Protein AF-A0A7J6NU63-F1 (afdb_monomer_lite)

InterPro domains:
  IPR036396 Cytochrome P450 superfamily [G3DSA:1.10.630.10] (4-158)
  IPR036396 Cytochrome P450 superfamily [SSF48264] (18-151)

Secondary structure (DSSP, 8-state):
--HHHHHHHHHHHHHHHHHB-TTS-BSS-HHHHHHHHHHHHHHHHHH-----SB-TTSPBP-HHHHHHHHHHHHHHHHHHHHHHHHHS-TTTS--S-GGG-HHHHHHHHHHHHHHHHHHHHHHHHHHHHHHPPTTPPP-HHHHHTTS-HHHHHHHHH-

Foldseek 3Di:
DDPVVVVVVVVVVQVQQLQQDPVRHGPDDCVGVVVQVVVQCCCCQALVDGQCCQPSRRDGGDDPSNVLVVLLVLLVQLVVVVVVQVPDDPVPRDPPDCVVDVSPVSNVVSLVVLLVVQLVSLVVVVVCVVVDDPPDDDGNLNVCNVDDSVVSSVVSSD

Organism: Perkinsus olseni (NCBI:txid32597)

Sequence (158 aa):
MNEDEAEVKGMAKEIKALSRDREGRILCKPEEWIPRCSLDILCVTTFGIDLNFLGGDGEAANGKSQDVQNTINGYLEGVSLGLERAAFPLSTRNIFPFNLDPAVKNYHKYAKLLHEHCGDIIRARKEDRKLAKSGEKPDLLDKMLALPENDLIGNLST

pLDDT: mean 77.09, std 11.2, range [53.78, 94.0]

Structure (mmCIF, N/CA/C/O backbone):
data_AF-A0A7J6NU63-F1
#
_entry.id   AF-A0A7J6NU63-F1
#
loop_
_atom_site.group_PDB
_atom_site.id
_atom_site.type_symbol
_atom_site.label_atom_id
_atom_site.label_alt_id
_atom_site.label_comp_id
_atom_site.label_asym_id
_atom_site.label_entity_id
_atom_site.label_seq_id
_atom_site.pdbx_PDB_ins_code
_atom_site.Cartn_x
_atom_site.Cartn_y
_atom_site.Cartn_z
_atom_site.occupancy
_atom_site.B_iso_or_equiv
_atom_site.auth_seq_id
_atom_site.auth_comp_id
_atom_site.auth_asym_id
_atom_site.auth_atom_id
_atom_site.pdbx_PDB_model_num
ATOM 1 N N . MET A 1 1 ? -17.944 35.596 5.760 1.00 54.09 1 MET A N 1
ATOM 2 C CA . MET A 1 1 ? -16.821 34.733 5.351 1.00 54.09 1 MET A CA 1
ATOM 3 C C . MET A 1 1 ? -17.291 33.322 5.628 1.00 54.09 1 MET A C 1
ATOM 5 O O . MET A 1 1 ? -17.593 33.047 6.783 1.00 54.09 1 MET A O 1
ATOM 9 N N . ASN A 1 2 ? -17.531 32.533 4.582 1.00 66.00 2 ASN A N 1
ATOM 10 C CA . ASN A 1 2 ? -18.079 31.181 4.730 1.00 66.00 2 ASN A CA 1
ATOM 11 C C . ASN A 1 2 ? -17.024 30.256 5.346 1.00 66.00 2 ASN A C 1
ATOM 13 O O . ASN A 1 2 ? -15.833 30.446 5.105 1.00 66.00 2 ASN A O 1
ATOM 17 N N . GLU A 1 3 ? -17.470 29.275 6.126 1.00 58.41 3 GLU A N 1
ATOM 18 C CA . GLU A 1 3 ? -16.623 28.249 6.754 1.00 58.41 3 GLU A CA 1
ATOM 19 C C . GLU A 1 3 ? -15.753 27.536 5.703 1.00 58.41 3 GLU A C 1
ATOM 21 O O . GLU A 1 3 ? -14.532 27.493 5.846 1.00 58.41 3 GLU A O 1
ATOM 26 N N . ASP A 1 4 ? -16.351 27.182 4.562 1.00 55.22 4 ASP A N 1
ATOM 27 C CA . ASP A 1 4 ? -15.665 26.604 3.397 1.00 55.22 4 ASP A CA 1
ATOM 28 C C . ASP A 1 4 ? -14.527 27.495 2.860 1.00 55.22 4 ASP A C 1
ATOM 30 O O . ASP A 1 4 ? -13.487 27.024 2.403 1.00 55.22 4 ASP A O 1
ATOM 34 N N . GLU A 1 5 ? -14.691 28.820 2.919 1.00 55.66 5 GLU A N 1
ATOM 35 C CA . GLU A 1 5 ? -13.695 29.774 2.421 1.00 55.66 5 GLU A CA 1
ATOM 36 C C . GLU A 1 5 ? -12.494 29.893 3.374 1.00 55.66 5 GLU A C 1
ATOM 38 O O . GLU A 1 5 ? -11.368 30.161 2.942 1.00 55.66 5 GLU A O 1
ATOM 43 N N . ALA A 1 6 ? -12.726 29.698 4.675 1.00 60.84 6 ALA A N 1
ATOM 44 C CA . ALA A 1 6 ? -11.681 29.664 5.689 1.00 60.84 6 ALA A CA 1
ATOM 45 C C . ALA A 1 6 ? -10.885 28.352 5.623 1.00 60.84 6 ALA A C 1
ATOM 47 O O . ALA A 1 6 ? -9.657 28.384 5.720 1.00 60.84 6 ALA A O 1
ATOM 48 N N . GLU A 1 7 ? -11.564 27.232 5.377 1.00 54.34 7 GLU A N 1
ATOM 49 C CA . GLU A 1 7 ? -10.960 25.903 5.252 1.00 54.34 7 GLU A CA 1
ATOM 50 C C . GLU A 1 7 ? -10.063 25.807 4.005 1.00 54.34 7 GLU A C 1
ATOM 52 O O . GLU A 1 7 ? -8.889 25.440 4.096 1.00 54.34 7 GLU A O 1
ATOM 57 N N . VAL A 1 8 ? -10.542 26.298 2.853 1.00 56.81 8 VAL A N 1
ATOM 58 C CA . VAL A 1 8 ? -9.749 26.371 1.609 1.00 56.81 8 VAL A CA 1
ATOM 59 C C . VAL A 1 8 ? -8.532 27.292 1.759 1.00 56.81 8 VAL A C 1
ATOM 61 O O . VAL A 1 8 ? -7.449 26.985 1.254 1.00 56.81 8 VAL A O 1
ATOM 64 N N . LYS A 1 9 ? -8.664 28.416 2.477 1.00 64.62 9 LYS A N 1
ATOM 65 C CA . LYS A 1 9 ? -7.530 29.312 2.776 1.00 64.62 9 LYS A CA 1
ATOM 66 C C . LYS A 1 9 ? -6.521 28.673 3.733 1.00 64.62 9 LYS A C 1
ATOM 68 O O . LYS A 1 9 ? -5.326 28.929 3.577 1.00 64.62 9 LYS A O 1
ATOM 73 N N . GLY A 1 10 ? -6.979 27.862 4.687 1.00 62.44 10 GLY A N 1
ATOM 74 C CA . GLY A 1 10 ? -6.129 27.074 5.583 1.00 62.44 10 GLY A CA 1
ATOM 75 C C . GLY A 1 10 ? -5.286 26.070 4.803 1.00 62.44 10 GLY A C 1
ATOM 76 O O . GLY A 1 10 ? -4.057 26.140 4.837 1.00 62.44 10 GLY A O 1
ATOM 77 N N . MET A 1 11 ? -5.943 25.259 3.974 1.00 55.75 11 MET A N 1
ATOM 78 C CA . MET A 1 11 ? -5.286 24.269 3.119 1.00 55.75 11 MET A CA 1
ATOM 79 C C . MET A 1 11 ? -4.305 24.919 2.129 1.00 55.75 11 MET A C 1
ATOM 81 O O . MET A 1 11 ? -3.178 24.463 1.958 1.00 55.75 11 MET A O 1
ATOM 85 N N . ALA A 1 12 ? -4.670 26.052 1.518 1.00 63.38 12 ALA A N 1
ATOM 86 C CA . ALA A 1 12 ? -3.771 26.793 0.629 1.00 63.38 12 ALA A CA 1
ATOM 87 C C . ALA A 1 12 ? -2.530 27.352 1.350 1.00 63.38 12 ALA A C 1
ATOM 89 O O . ALA A 1 12 ? -1.474 27.521 0.733 1.00 63.38 12 ALA A O 1
ATOM 90 N N . LYS A 1 13 ? -2.646 27.667 2.645 1.00 66.44 13 LYS A N 1
ATOM 91 C CA . LYS A 1 13 ? -1.540 28.159 3.472 1.00 66.44 13 LYS A CA 1
ATOM 92 C C . LYS A 1 13 ? -0.593 27.025 3.864 1.00 66.44 13 LYS A C 1
ATOM 94 O O . LYS A 1 13 ? 0.616 27.225 3.787 1.00 66.44 13 LYS A O 1
ATOM 99 N N . GLU A 1 14 ? -1.129 25.854 4.196 1.00 64.69 14 GLU A N 1
ATOM 100 C CA . GLU A 1 14 ? -0.350 24.633 4.439 1.00 64.69 14 GLU A CA 1
ATOM 101 C C . GLU A 1 14 ? 0.378 24.184 3.171 1.00 64.69 14 GLU A C 1
ATOM 103 O O . GLU A 1 14 ? 1.596 24.047 3.189 1.00 64.69 14 GLU A O 1
ATOM 108 N N . ILE A 1 15 ? -0.305 24.119 2.022 1.00 65.88 15 ILE A N 1
ATOM 109 C CA . ILE A 1 15 ? 0.331 23.820 0.726 1.00 65.88 15 ILE A CA 1
ATOM 110 C C . ILE A 1 15 ? 1.432 24.840 0.400 1.00 65.88 15 ILE A C 1
ATOM 112 O O . ILE A 1 15 ? 2.478 24.481 -0.141 1.00 65.88 15 ILE A O 1
ATOM 116 N N . LYS A 1 16 ? 1.248 26.124 0.735 1.00 65.25 16 LYS A N 1
ATOM 117 C CA . LYS A 1 16 ? 2.302 27.140 0.571 1.00 65.25 16 LYS A CA 1
ATOM 118 C C . LYS A 1 16 ? 3.510 26.896 1.470 1.00 65.25 16 LYS A C 1
ATOM 120 O O . LYS A 1 16 ? 4.622 27.115 1.003 1.00 65.25 16 LYS A O 1
ATOM 125 N N . ALA A 1 17 ? 3.297 26.466 2.710 1.00 64.19 17 ALA A N 1
ATOM 126 C CA . ALA A 1 17 ? 4.372 26.123 3.638 1.00 64.19 17 ALA A CA 1
ATOM 127 C C . ALA A 1 17 ? 5.124 24.855 3.198 1.00 64.19 17 ALA A C 1
ATOM 129 O O . ALA A 1 17 ? 6.343 24.814 3.276 1.00 64.19 17 ALA A O 1
ATOM 130 N N . LEU A 1 18 ? 4.409 23.870 2.646 1.00 61.03 18 LEU A N 1
ATOM 131 C CA . LEU A 1 18 ? 4.974 22.626 2.111 1.00 61.03 18 LEU A CA 1
ATOM 132 C C . LEU A 1 18 ? 5.729 22.836 0.792 1.00 61.03 18 LEU A C 1
ATOM 134 O O . LEU A 1 18 ? 6.702 22.149 0.490 1.00 61.03 18 LEU A O 1
ATOM 138 N N . SER A 1 19 ? 5.265 23.783 -0.024 1.00 62.94 19 SER A N 1
ATOM 139 C CA . SER A 1 19 ? 5.840 24.040 -1.342 1.00 62.94 19 SER A CA 1
ATOM 140 C C . SER A 1 19 ? 6.945 25.080 -1.329 1.00 62.94 19 SER A C 1
ATOM 142 O O . SER A 1 19 ? 7.679 25.116 -2.311 1.00 62.94 19 SER A O 1
ATOM 144 N N . ARG A 1 20 ? 7.087 25.932 -0.299 1.00 66.81 20 ARG A N 1
ATOM 145 C CA . ARG A 1 20 ? 8.090 27.009 -0.286 1.00 66.81 20 ARG A CA 1
ATOM 146 C C . ARG A 1 20 ? 8.736 27.269 1.073 1.00 66.81 20 ARG A C 1
ATOM 148 O O . ARG A 1 20 ? 8.045 27.334 2.082 1.00 66.81 20 ARG A O 1
ATOM 155 N N . ASP A 1 21 ? 10.047 27.514 1.074 1.00 64.69 21 ASP A N 1
ATOM 156 C CA . ASP A 1 21 ? 10.781 27.931 2.273 1.00 64.69 21 ASP A CA 1
ATOM 157 C C . ASP A 1 21 ? 10.477 29.391 2.645 1.00 64.69 21 ASP A C 1
ATOM 159 O O . ASP A 1 21 ? 9.762 30.112 1.938 1.00 64.69 21 ASP A O 1
ATOM 163 N N . ARG A 1 22 ? 11.030 29.855 3.773 1.00 63.28 22 ARG A N 1
ATOM 164 C CA . ARG A 1 22 ? 10.860 31.243 4.240 1.00 63.28 22 ARG A CA 1
ATOM 165 C C . ARG A 1 22 ? 11.415 32.280 3.255 1.00 63.28 22 ARG A C 1
ATOM 167 O O . ARG A 1 22 ? 10.993 33.433 3.311 1.00 63.28 22 ARG A O 1
ATOM 174 N N . GLU A 1 23 ? 12.307 31.882 2.347 1.00 67.44 23 GLU A N 1
ATOM 175 C CA . GLU A 1 23 ? 12.838 32.716 1.265 1.00 67.44 23 GLU A CA 1
ATOM 176 C C . GLU A 1 23 ? 12.042 32.587 -0.053 1.00 67.44 23 GLU A C 1
ATOM 178 O O . GLU A 1 23 ? 12.371 33.233 -1.050 1.00 67.44 23 GLU A O 1
ATOM 183 N N . GLY A 1 24 ? 10.965 31.796 -0.074 1.00 64.00 24 GLY A N 1
ATOM 184 C CA . GLY A 1 24 ? 10.083 31.611 -1.225 1.00 64.00 24 GLY A CA 1
ATOM 185 C C . GLY A 1 24 ? 10.580 30.607 -2.272 1.00 64.00 24 GLY A C 1
ATOM 186 O O . GLY A 1 24 ? 9.966 30.527 -3.347 1.00 64.00 24 GLY A O 1
ATOM 187 N N . ARG A 1 25 ? 11.651 29.850 -1.991 1.00 64.56 25 ARG A N 1
ATOM 188 C CA . ARG A 1 25 ? 12.190 28.793 -2.865 1.00 64.56 25 ARG A CA 1
ATOM 189 C C . ARG A 1 25 ? 11.328 27.550 -2.776 1.00 64.56 25 ARG A C 1
ATOM 191 O O . ARG A 1 25 ? 10.859 27.223 -1.697 1.00 64.56 25 ARG A O 1
ATOM 198 N N . ILE A 1 26 ? 11.133 26.857 -3.898 1.00 66.00 26 ILE A N 1
ATOM 199 C CA . ILE A 1 26 ? 10.312 25.645 -3.919 1.00 66.00 26 ILE A CA 1
ATOM 200 C C . ILE A 1 26 ? 11.009 24.547 -3.102 1.00 66.00 26 ILE A C 1
ATOM 202 O O . ILE A 1 26 ? 12.090 24.115 -3.493 1.00 66.00 26 ILE A O 1
ATOM 206 N N . LEU A 1 27 ? 10.405 24.122 -1.987 1.00 62.28 27 LEU A N 1
ATOM 207 C CA . LEU A 1 27 ? 10.938 23.077 -1.097 1.00 62.28 27 LEU A CA 1
ATOM 208 C C . LEU A 1 27 ? 10.786 21.678 -1.698 1.00 62.28 27 LEU A C 1
ATOM 210 O O . LEU A 1 27 ? 11.660 20.833 -1.542 1.00 62.28 27 LEU A O 1
ATOM 214 N N . CYS A 1 28 ? 9.675 21.449 -2.397 1.00 64.06 28 CYS A N 1
ATOM 215 C CA . CYS A 1 28 ? 9.285 20.156 -2.941 1.00 64.06 28 CYS A CA 1
ATOM 216 C C . CYS A 1 28 ? 8.394 20.380 -4.172 1.00 64.06 28 CYS A C 1
ATOM 218 O O . CYS A 1 28 ? 7.504 21.241 -4.155 1.00 64.06 28 CYS A O 1
ATOM 220 N N . LYS A 1 29 ? 8.637 19.651 -5.267 1.00 71.81 29 LYS A N 1
ATOM 221 C CA . LYS A 1 29 ? 7.835 19.805 -6.490 1.00 71.81 29 LYS A CA 1
ATOM 222 C C . LYS A 1 29 ? 6.453 19.152 -6.324 1.00 71.81 29 LYS A C 1
ATOM 224 O O . LYS A 1 29 ? 6.351 18.164 -5.599 1.00 71.81 29 LYS A O 1
ATOM 229 N N . PRO A 1 30 ? 5.390 19.648 -6.990 1.00 73.75 30 PRO A N 1
ATOM 230 C CA . PRO A 1 30 ? 4.059 19.029 -6.953 1.00 73.75 30 PRO A CA 1
ATOM 231 C C . PRO A 1 30 ? 4.057 17.517 -7.181 1.00 73.75 30 PRO A C 1
ATOM 233 O O . PRO A 1 30 ? 3.3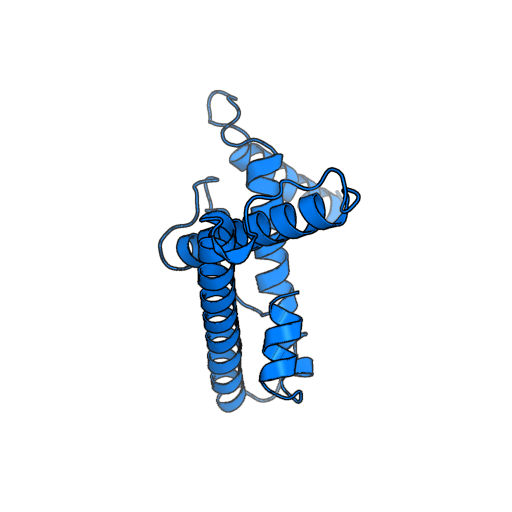47 16.796 -6.486 1.00 73.75 30 PRO A O 1
ATOM 236 N N . GLU A 1 31 ? 4.901 17.027 -8.085 1.00 76.25 31 GLU A N 1
ATOM 237 C CA . GLU A 1 31 ? 5.023 15.604 -8.402 1.00 76.25 31 GLU A CA 1
ATOM 238 C C . GLU A 1 31 ? 5.552 14.763 -7.224 1.00 76.25 31 GLU A C 1
ATOM 240 O O . GLU A 1 31 ? 5.357 13.552 -7.196 1.00 76.25 31 GLU A O 1
ATOM 245 N N . GLU A 1 32 ? 6.198 15.391 -6.240 1.00 72.75 32 GLU A N 1
ATOM 246 C CA . GLU A 1 32 ? 6.814 14.727 -5.091 1.00 72.75 32 GLU A CA 1
ATOM 247 C C . GLU A 1 32 ? 5.921 14.747 -3.838 1.00 72.75 32 GLU A C 1
ATOM 249 O O . GLU A 1 32 ? 5.935 13.771 -3.080 1.00 72.75 32 GLU A O 1
ATOM 254 N N . TRP A 1 33 ? 5.126 15.806 -3.614 1.00 74.94 33 TRP A N 1
ATOM 255 C CA . TRP A 1 33 ? 4.246 15.914 -2.437 1.00 74.94 33 TRP A CA 1
ATOM 256 C C . TRP A 1 33 ? 2.790 15.506 -2.695 1.00 74.94 33 TRP A C 1
ATOM 258 O O . TRP A 1 33 ? 2.171 14.951 -1.789 1.00 74.94 33 TRP A O 1
ATOM 268 N N . ILE A 1 34 ? 2.239 15.687 -3.906 1.00 79.81 34 ILE A N 1
ATOM 269 C CA . ILE A 1 34 ? 0.846 15.290 -4.211 1.00 79.81 34 ILE A CA 1
ATOM 270 C C . ILE A 1 34 ? 0.605 13.792 -3.956 1.00 79.81 34 ILE A C 1
ATOM 272 O O . ILE A 1 34 ? -0.400 13.463 -3.315 1.00 79.81 34 ILE A O 1
ATOM 276 N N . PRO A 1 35 ? 1.490 12.865 -4.384 1.00 80.00 35 PRO A N 1
ATOM 277 C CA . PRO A 1 35 ? 1.301 11.445 -4.095 1.00 80.00 35 PRO A CA 1
ATOM 278 C C . PRO A 1 35 ? 1.319 11.142 -2.593 1.00 80.00 35 PRO A C 1
ATOM 280 O O . PRO A 1 35 ? 0.537 10.317 -2.132 1.00 80.00 35 PRO A O 1
ATOM 283 N N . ARG A 1 36 ? 2.157 11.842 -1.817 1.00 80.06 36 ARG A N 1
ATOM 284 C CA . ARG A 1 36 ? 2.256 11.665 -0.357 1.00 80.06 36 ARG A CA 1
ATOM 285 C C . ARG A 1 36 ? 0.986 12.13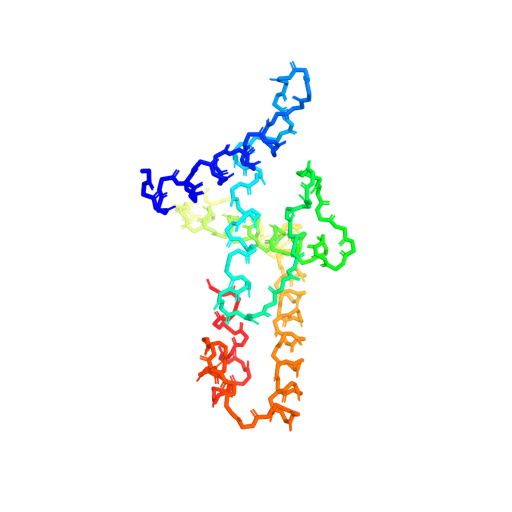5 0.343 1.00 80.06 36 ARG A C 1
ATOM 287 O O . ARG A 1 36 ? 0.403 11.360 1.089 1.00 80.06 36 ARG A O 1
ATOM 294 N N . CYS A 1 37 ? 0.487 13.326 0.000 1.00 77.88 37 CYS A N 1
ATOM 295 C CA . CYS A 1 37 ? -0.811 13.808 0.483 1.00 77.88 37 CYS A CA 1
ATOM 296 C C . CYS A 1 37 ? -1.947 12.843 0.134 1.00 77.88 37 CYS A C 1
ATOM 298 O O . CYS A 1 37 ? -2.823 12.586 0.953 1.00 77.88 37 CYS A O 1
ATOM 300 N N . SER A 1 38 ? -1.940 12.305 -1.088 1.00 82.62 38 SER A N 1
ATOM 301 C CA . SER A 1 38 ? -2.967 11.362 -1.539 1.00 82.62 38 SER A CA 1
ATOM 302 C C . SER A 1 38 ? -2.927 10.064 -0.729 1.00 82.62 38 SER A C 1
ATOM 304 O O . SER A 1 38 ? -3.977 9.544 -0.360 1.00 82.62 38 SER A O 1
ATOM 306 N N . LEU A 1 39 ? -1.726 9.569 -0.411 1.00 83.06 39 LEU A N 1
ATOM 307 C CA . LEU A 1 39 ? -1.534 8.399 0.445 1.00 83.06 39 LEU A CA 1
ATOM 308 C C . LEU A 1 39 ? -1.960 8.664 1.892 1.00 83.06 39 LEU A C 1
ATOM 310 O O . LEU A 1 39 ? -2.615 7.803 2.471 1.00 83.06 39 LEU A O 1
ATOM 314 N N . ASP A 1 40 ? -1.654 9.835 2.456 1.00 81.62 40 ASP A N 1
ATOM 315 C CA . ASP A 1 40 ? -2.103 10.214 3.803 1.00 81.62 40 ASP A CA 1
ATOM 316 C C . ASP A 1 40 ? -3.633 10.280 3.879 1.00 81.62 40 ASP A C 1
ATOM 318 O O . ASP A 1 40 ? -4.243 9.657 4.748 1.00 81.62 40 ASP A O 1
ATOM 322 N N . ILE A 1 41 ? -4.276 10.941 2.909 1.00 82.69 41 ILE A N 1
ATOM 323 C CA . ILE A 1 41 ? -5.741 10.997 2.816 1.00 82.69 41 ILE A CA 1
ATOM 324 C C . ILE A 1 41 ? -6.319 9.587 2.696 1.00 82.69 41 ILE A C 1
ATOM 326 O O . ILE A 1 41 ? -7.264 9.253 3.412 1.00 82.69 41 ILE A O 1
ATOM 330 N N . LEU A 1 42 ? -5.766 8.745 1.818 1.00 84.12 42 LEU A N 1
ATOM 331 C CA . LEU A 1 42 ? -6.217 7.364 1.651 1.00 84.12 42 LEU A CA 1
ATOM 332 C C . LEU A 1 42 ? -6.105 6.593 2.970 1.00 84.12 42 LEU A C 1
ATOM 334 O O . LEU A 1 42 ? -7.077 5.969 3.392 1.00 84.12 42 LEU A O 1
ATOM 338 N N . CYS A 1 43 ? -4.953 6.662 3.636 1.00 83.44 43 CYS A N 1
ATOM 339 C CA . CYS A 1 43 ? -4.684 5.909 4.856 1.00 83.44 43 CYS A CA 1
ATOM 340 C C . CYS A 1 43 ? -5.601 6.337 6.007 1.00 83.44 43 CYS A C 1
ATOM 342 O O . CYS A 1 43 ? -6.178 5.477 6.675 1.00 83.44 43 CYS A O 1
ATOM 344 N N . VAL A 1 44 ? -5.831 7.640 6.178 1.00 83.44 44 VAL A N 1
ATOM 345 C CA . VAL A 1 44 ? -6.732 8.166 7.213 1.00 83.44 44 VAL A CA 1
ATOM 346 C C . VAL A 1 44 ? -8.190 7.826 6.905 1.00 83.44 44 VAL A C 1
ATOM 348 O O . VAL A 1 44 ? -8.916 7.353 7.775 1.00 83.44 44 VAL A O 1
ATOM 351 N N . THR A 1 45 ? -8.640 8.034 5.667 1.00 78.94 45 THR A N 1
ATOM 352 C CA . THR A 1 45 ? -10.062 7.866 5.312 1.00 78.94 45 THR A CA 1
ATOM 353 C C . THR A 1 45 ? -10.478 6.407 5.156 1.00 78.94 45 THR A C 1
ATOM 355 O O . THR A 1 45 ? -11.613 6.047 5.475 1.00 78.94 45 THR A O 1
ATOM 358 N N . THR A 1 46 ? -9.571 5.564 4.667 1.00 80.44 46 THR A N 1
ATOM 359 C CA . THR A 1 46 ? -9.862 4.171 4.313 1.00 80.44 46 THR A CA 1
ATOM 360 C C . THR A 1 46 ? -9.474 3.219 5.429 1.00 80.44 46 THR A C 1
ATOM 362 O O . THR A 1 46 ? -10.226 2.292 5.735 1.00 80.44 46 THR A O 1
ATOM 365 N N . PHE A 1 47 ? -8.309 3.455 6.038 1.00 80.88 47 PHE A N 1
ATOM 366 C CA . PHE A 1 47 ? -7.714 2.566 7.033 1.00 80.88 47 PHE A CA 1
ATOM 367 C C . PHE A 1 47 ? -7.667 3.173 8.430 1.00 80.88 47 PHE A C 1
ATOM 369 O O . PHE A 1 47 ? -7.164 2.503 9.325 1.00 80.88 47 PHE A O 1
ATOM 376 N N . GLY A 1 48 ? -8.131 4.411 8.642 1.00 77.06 48 GLY A N 1
ATOM 377 C CA . GLY A 1 48 ? -8.065 5.091 9.940 1.00 77.06 48 GLY A CA 1
ATOM 378 C C . GLY A 1 48 ? -6.651 5.206 10.520 1.00 77.06 48 GLY A C 1
ATOM 379 O O . GLY A 1 48 ? -6.510 5.317 11.734 1.00 77.06 48 GLY A O 1
ATOM 380 N N . ILE A 1 49 ? -5.611 5.113 9.683 1.00 81.00 49 ILE A N 1
ATOM 381 C CA . ILE A 1 49 ? -4.206 5.145 10.102 1.00 81.00 49 ILE A CA 1
ATOM 382 C C . ILE A 1 49 ? -3.577 6.421 9.569 1.00 81.00 49 ILE A C 1
ATOM 384 O O . ILE A 1 49 ? -3.637 6.698 8.373 1.00 81.00 49 ILE A O 1
ATOM 388 N N . ASP A 1 50 ? -2.918 7.150 10.459 1.00 82.69 50 ASP A N 1
ATOM 389 C CA . ASP A 1 50 ? -2.080 8.281 10.094 1.00 82.69 50 ASP A CA 1
ATOM 390 C C . ASP A 1 50 ? -0.625 7.815 9.962 1.00 82.69 50 ASP A C 1
ATOM 392 O O . ASP A 1 50 ? 0.030 7.474 10.952 1.00 82.69 50 ASP A O 1
ATOM 396 N N . LEU A 1 51 ? -0.151 7.721 8.717 1.00 77.81 51 LEU A N 1
ATOM 397 C CA . LEU A 1 51 ? 1.242 7.400 8.411 1.00 77.81 51 LEU A CA 1
ATOM 398 C C . LEU A 1 51 ? 2.087 8.659 8.209 1.00 77.81 51 LEU A C 1
ATOM 400 O O . LEU A 1 51 ? 3.306 8.532 8.210 1.00 77.81 51 LEU A O 1
ATOM 404 N N . ASN A 1 52 ? 1.505 9.853 8.101 1.00 79.31 52 ASN A N 1
ATOM 405 C CA . ASN A 1 52 ? 2.241 11.109 7.976 1.00 79.31 52 ASN A CA 1
ATOM 406 C C . ASN A 1 52 ? 3.379 11.043 6.928 1.00 79.31 52 ASN A C 1
ATOM 408 O O . ASN A 1 52 ? 4.553 11.289 7.228 1.00 79.31 52 ASN A O 1
ATOM 412 N N . PHE A 1 53 ? 3.052 10.625 5.700 1.00 77.06 53 PHE A N 1
ATOM 413 C CA . PHE A 1 53 ? 4.001 10.538 4.583 1.00 77.06 53 PHE A CA 1
ATOM 414 C C . PHE A 1 53 ? 4.578 11.904 4.202 1.00 77.06 53 PHE A C 1
ATOM 416 O O . PHE A 1 53 ? 5.684 11.988 3.653 1.00 77.06 53 PHE A O 1
ATOM 423 N N . LEU A 1 54 ? 3.826 12.969 4.472 1.00 71.81 54 LEU A N 1
ATOM 424 C CA . LEU A 1 54 ? 4.281 14.342 4.374 1.00 71.81 54 LEU A CA 1
ATOM 425 C C . LEU A 1 54 ? 4.409 14.937 5.782 1.00 71.81 54 LEU A C 1
ATOM 427 O O . LEU A 1 54 ? 3.405 15.281 6.393 1.00 71.81 54 LEU A O 1
ATOM 431 N N . GLY A 1 55 ? 5.635 15.075 6.296 1.00 62.97 55 GLY A N 1
ATOM 432 C CA . GLY A 1 55 ? 5.849 15.656 7.623 1.00 62.97 55 GLY A CA 1
ATOM 433 C C . GLY A 1 55 ? 5.301 17.087 7.740 1.00 62.97 55 GLY A C 1
ATOM 434 O O . GLY A 1 55 ? 5.098 17.773 6.738 1.00 62.97 55 GLY A O 1
ATOM 435 N N . GLY A 1 56 ? 5.119 17.573 8.976 1.00 56.47 56 GLY A N 1
ATOM 436 C CA . GLY A 1 56 ? 4.510 18.886 9.258 1.00 56.47 56 GLY A CA 1
ATOM 437 C C . GLY A 1 56 ? 5.211 20.096 8.619 1.00 56.47 56 GLY A C 1
ATOM 438 O O . GLY A 1 56 ? 4.563 21.113 8.388 1.00 56.47 56 GLY A O 1
ATOM 439 N N . ASP A 1 57 ? 6.495 19.961 8.270 1.00 56.84 57 ASP A N 1
ATOM 440 C CA . ASP A 1 57 ? 7.302 20.986 7.588 1.00 56.84 57 ASP A CA 1
ATOM 441 C C . ASP A 1 57 ? 7.590 20.648 6.106 1.00 56.84 57 ASP A C 1
ATOM 443 O O . ASP A 1 57 ? 8.447 21.259 5.469 1.00 56.84 57 ASP A O 1
ATOM 447 N N . GLY A 1 58 ? 6.904 19.651 5.535 1.00 53.78 58 GLY A N 1
ATOM 448 C CA . GLY A 1 58 ? 7.159 19.155 4.175 1.00 53.78 58 GLY A CA 1
ATOM 449 C C . GLY A 1 58 ? 8.384 18.250 4.061 1.00 53.78 58 GLY A C 1
ATOM 450 O O . GLY A 1 58 ? 8.777 17.867 2.957 1.00 53.78 58 GLY A O 1
ATOM 451 N N . GLU A 1 59 ? 8.977 17.884 5.198 1.00 58.62 59 GLU A N 1
ATOM 452 C CA . GLU A 1 59 ? 10.053 16.905 5.262 1.00 58.62 59 GLU A CA 1
ATOM 453 C C . GLU A 1 59 ? 9.561 15.509 4.853 1.00 58.62 59 GLU A C 1
ATOM 455 O O . GLU A 1 59 ? 8.383 15.157 4.980 1.00 58.62 59 GLU A O 1
ATOM 460 N N . ALA A 1 60 ? 10.484 14.707 4.317 1.00 59.03 60 ALA A N 1
ATOM 461 C CA . ALA A 1 60 ? 10.199 13.323 3.971 1.00 59.03 60 ALA A CA 1
ATOM 462 C C . ALA A 1 60 ? 9.839 12.505 5.217 1.00 59.03 60 ALA A C 1
ATOM 464 O O . ALA A 1 60 ? 10.325 12.771 6.318 1.00 59.03 60 ALA A O 1
ATOM 465 N N . ALA A 1 61 ? 8.997 11.495 5.009 1.00 64.31 61 ALA A N 1
ATOM 466 C CA . ALA A 1 61 ? 8.644 10.512 6.016 1.00 64.31 61 ALA A CA 1
ATOM 467 C C . ALA A 1 61 ? 9.898 9.936 6.706 1.00 64.31 61 ALA A C 1
ATOM 469 O O . ALA A 1 61 ? 10.966 9.818 6.106 1.00 64.31 61 ALA A O 1
ATOM 470 N N . ASN A 1 62 ? 9.782 9.531 7.971 1.00 63.47 62 ASN A N 1
ATOM 471 C CA . ASN A 1 62 ? 10.850 8.825 8.679 1.00 63.47 62 ASN A CA 1
ATOM 472 C C . ASN A 1 62 ? 10.344 7.494 9.257 1.00 63.47 62 ASN A C 1
ATOM 474 O O . ASN A 1 62 ? 9.141 7.246 9.352 1.00 63.47 62 ASN A O 1
ATOM 478 N N . GLY A 1 63 ? 11.278 6.592 9.574 1.00 81.12 63 GLY A N 1
ATOM 479 C CA . GLY A 1 63 ? 10.963 5.277 10.134 1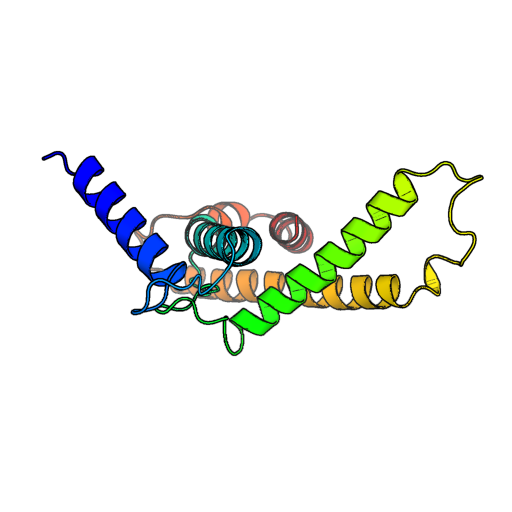.00 81.12 63 GLY A CA 1
ATOM 480 C C . GLY A 1 63 ? 9.959 4.483 9.288 1.00 81.12 63 GLY A C 1
ATOM 481 O O . GLY A 1 63 ? 10.123 4.346 8.076 1.00 81.12 63 GLY A O 1
ATOM 482 N N . LYS A 1 64 ? 8.896 3.987 9.935 1.00 80.69 64 LYS A N 1
ATOM 483 C CA . LYS A 1 64 ? 7.889 3.103 9.323 1.00 80.69 64 LYS A CA 1
ATOM 484 C C . LYS A 1 64 ? 7.237 3.712 8.078 1.00 80.69 64 LYS A C 1
ATOM 486 O O . LYS A 1 64 ? 6.981 3.002 7.112 1.00 80.69 64 LYS A O 1
ATOM 491 N N . SER A 1 65 ? 6.984 5.013 8.084 1.00 81.69 65 SER A N 1
ATOM 492 C CA . SER A 1 65 ? 6.315 5.705 6.982 1.00 81.69 65 SER A CA 1
ATOM 493 C C . SER A 1 65 ? 7.210 5.800 5.748 1.00 81.69 65 SER A C 1
ATOM 495 O O . SER A 1 65 ? 6.752 5.581 4.628 1.00 81.69 65 SER A O 1
ATOM 497 N N . GLN A 1 66 ? 8.514 6.014 5.950 1.00 84.38 66 GLN A N 1
ATOM 498 C CA . GLN A 1 66 ? 9.497 5.967 4.867 1.00 84.38 66 GLN A CA 1
ATOM 499 C C . GLN A 1 66 ? 9.639 4.553 4.297 1.00 84.38 66 GLN A C 1
ATOM 501 O O . GLN A 1 66 ? 9.755 4.392 3.083 1.00 84.38 66 GLN A O 1
ATOM 506 N N . ASP A 1 67 ? 9.601 3.528 5.150 1.00 88.75 67 ASP A N 1
ATOM 507 C CA . ASP A 1 67 ? 9.676 2.129 4.719 1.00 88.75 67 ASP A CA 1
ATOM 508 C C . ASP A 1 67 ? 8.467 1.727 3.865 1.00 88.75 67 ASP A C 1
ATOM 510 O O . ASP A 1 67 ? 8.633 1.129 2.796 1.00 88.75 67 ASP A O 1
ATOM 514 N N . VAL A 1 68 ? 7.257 2.123 4.277 1.00 88.00 68 VAL A N 1
ATOM 515 C CA . VAL A 1 68 ? 6.033 1.905 3.492 1.00 88.00 68 VAL A CA 1
ATOM 516 C C . VAL A 1 68 ? 6.109 2.661 2.164 1.00 88.00 68 VAL A C 1
ATOM 518 O O . VAL A 1 68 ? 5.834 2.082 1.113 1.00 88.00 68 VAL A O 1
ATOM 521 N N . GLN A 1 69 ? 6.556 3.921 2.173 1.00 85.69 69 GLN A N 1
ATOM 522 C CA . GLN A 1 69 ? 6.696 4.717 0.953 1.00 85.69 69 GLN A CA 1
ATOM 523 C C . GLN A 1 69 ? 7.709 4.106 -0.027 1.00 85.69 69 GLN A C 1
ATOM 525 O O . GLN A 1 69 ? 7.428 3.981 -1.219 1.00 85.69 69 GLN A O 1
ATOM 530 N N . ASN A 1 70 ? 8.874 3.684 0.468 1.00 89.00 70 ASN A N 1
ATOM 531 C CA . ASN A 1 70 ? 9.895 3.009 -0.334 1.00 89.00 70 ASN A CA 1
ATOM 532 C C . ASN A 1 70 ? 9.362 1.707 -0.937 1.00 89.00 70 ASN A C 1
ATOM 534 O O . ASN A 1 70 ? 9.680 1.372 -2.079 1.00 89.00 70 ASN A O 1
ATOM 538 N N . THR A 1 71 ? 8.540 0.990 -0.174 1.00 91.44 71 THR A N 1
ATOM 539 C CA . THR A 1 71 ? 7.911 -0.247 -0.623 1.00 91.44 71 THR A CA 1
ATOM 540 C C . THR A 1 71 ? 6.912 -0.006 -1.749 1.00 91.44 71 THR A C 1
ATOM 542 O O . THR A 1 71 ? 6.970 -0.696 -2.766 1.00 91.44 71 THR A O 1
ATOM 545 N N . ILE A 1 72 ? 6.053 1.009 -1.618 1.00 89.12 72 ILE A N 1
ATOM 546 C CA . ILE A 1 72 ? 5.107 1.407 -2.669 1.00 89.12 72 ILE A CA 1
ATOM 547 C C . ILE A 1 72 ? 5.858 1.833 -3.935 1.00 89.12 72 ILE A C 1
ATOM 549 O O . ILE A 1 72 ? 5.547 1.348 -5.021 1.00 89.12 72 ILE A O 1
ATOM 553 N N . ASN A 1 73 ? 6.886 2.677 -3.808 1.00 88.31 73 ASN A N 1
ATOM 554 C CA . ASN A 1 73 ? 7.670 3.145 -4.954 1.00 88.31 73 ASN A CA 1
ATOM 555 C C . ASN A 1 73 ? 8.325 1.982 -5.710 1.00 88.31 73 ASN A C 1
ATOM 557 O O . ASN A 1 73 ? 8.174 1.869 -6.925 1.00 88.31 73 ASN A O 1
ATOM 561 N N . GLY A 1 74 ? 8.987 1.072 -4.992 1.00 89.25 74 GLY A N 1
ATOM 562 C CA . GLY A 1 74 ? 9.627 -0.088 -5.609 1.00 89.25 74 GLY A CA 1
ATOM 563 C C . GLY A 1 74 ? 8.635 -1.080 -6.231 1.00 89.25 74 GLY A C 1
ATOM 564 O O . GLY A 1 74 ? 8.950 -1.740 -7.223 1.00 89.25 74 GLY A O 1
ATOM 565 N N . TYR A 1 75 ? 7.415 -1.168 -5.692 1.00 90.19 75 TYR A N 1
ATOM 566 C CA . TYR A 1 75 ? 6.328 -1.920 -6.317 1.00 90.19 75 TYR A CA 1
ATOM 567 C C . TYR A 1 75 ? 5.875 -1.263 -7.634 1.00 90.19 75 TYR A C 1
ATOM 569 O O . TYR A 1 75 ? 5.797 -1.941 -8.662 1.00 90.19 75 TYR A O 1
ATOM 577 N N . LEU A 1 76 ? 5.641 0.055 -7.633 1.00 87.81 76 LEU A N 1
ATOM 578 C CA . LEU A 1 76 ? 5.191 0.818 -8.805 1.00 87.81 76 LEU A CA 1
ATOM 579 C C . LEU A 1 76 ? 6.216 0.846 -9.946 1.00 87.81 76 LEU A C 1
ATOM 581 O O . LEU A 1 76 ? 5.824 0.783 -11.113 1.00 87.81 76 LEU A O 1
ATOM 585 N N . GLU A 1 77 ? 7.515 0.882 -9.640 1.00 87.69 77 GLU A N 1
ATOM 586 C CA . GLU A 1 77 ? 8.577 0.735 -10.647 1.00 87.69 77 GLU A CA 1
ATOM 587 C C . GLU A 1 77 ? 8.449 -0.597 -11.400 1.00 87.69 77 GLU A C 1
ATOM 589 O O . GLU A 1 77 ? 8.507 -0.645 -12.631 1.00 87.69 77 GLU A O 1
ATOM 594 N N . GLY A 1 78 ? 8.200 -1.685 -10.668 1.00 84.75 78 GLY A N 1
ATOM 595 C CA . GLY A 1 78 ? 8.005 -3.007 -11.252 1.00 84.75 78 GLY A CA 1
ATOM 596 C C . GLY A 1 78 ? 6.731 -3.130 -12.087 1.00 84.75 78 GLY A C 1
ATOM 597 O O . GLY A 1 78 ? 6.761 -3.713 -13.173 1.00 84.75 78 GLY A O 1
ATOM 598 N N . VAL A 1 79 ? 5.625 -2.541 -11.618 1.00 85.38 79 VAL A N 1
ATOM 599 C CA . VAL A 1 79 ? 4.376 -2.447 -12.394 1.00 85.38 79 VAL A CA 1
ATOM 600 C C . VAL A 1 79 ? 4.606 -1.667 -13.689 1.00 85.38 79 VAL A C 1
ATOM 602 O O . VAL A 1 79 ? 4.200 -2.133 -14.753 1.00 85.38 79 VAL A O 1
ATOM 605 N N . SER A 1 80 ? 5.305 -0.531 -13.623 1.00 84.69 80 SER A N 1
ATOM 606 C CA . SER A 1 80 ? 5.615 0.303 -14.791 1.00 84.69 80 SER A CA 1
ATOM 607 C C . SER A 1 80 ? 6.426 -0.473 -15.830 1.00 84.69 80 SER A C 1
ATOM 609 O O . SER A 1 80 ? 6.042 -0.514 -16.996 1.00 84.69 80 SER A O 1
ATOM 611 N N . LEU A 1 81 ? 7.461 -1.203 -15.402 1.00 81.75 81 LEU A N 1
ATOM 612 C CA . LEU A 1 81 ? 8.235 -2.085 -16.283 1.00 81.75 81 LEU A CA 1
ATOM 613 C C . LEU A 1 81 ? 7.365 -3.175 -16.934 1.00 81.75 81 LEU A C 1
ATOM 615 O O . LEU A 1 81 ? 7.536 -3.505 -18.112 1.00 81.75 81 LEU A O 1
ATOM 619 N N . GLY A 1 82 ? 6.444 -3.761 -16.164 1.00 79.69 82 GLY A N 1
ATOM 620 C CA . GLY A 1 82 ? 5.487 -4.748 -16.660 1.00 79.69 82 GLY A CA 1
ATOM 621 C C . GLY A 1 82 ? 4.570 -4.171 -17.740 1.00 79.69 82 GLY A C 1
ATOM 622 O O . GLY A 1 82 ? 4.407 -4.784 -18.797 1.00 79.69 82 GLY A O 1
ATOM 623 N N . LEU A 1 83 ? 4.024 -2.976 -17.500 1.00 83.62 83 LEU A N 1
ATOM 624 C CA . LEU A 1 83 ? 3.162 -2.253 -18.437 1.00 83.62 83 LEU A CA 1
ATOM 625 C C . LEU A 1 83 ? 3.911 -1.845 -19.709 1.00 83.62 83 LEU A C 1
ATOM 627 O O . LEU A 1 83 ? 3.405 -2.078 -20.805 1.00 83.62 83 LEU A O 1
ATOM 631 N N . GLU A 1 84 ? 5.130 -1.316 -19.587 1.00 79.12 84 GLU A N 1
ATOM 632 C CA . GLU A 1 84 ? 5.979 -0.977 -20.732 1.00 79.12 84 GLU A CA 1
ATOM 633 C C . GLU A 1 84 ? 6.230 -2.205 -21.606 1.00 79.12 84 GLU A C 1
ATOM 635 O O . GLU A 1 84 ? 5.977 -2.182 -22.811 1.00 79.12 84 GLU A O 1
ATOM 640 N N . ARG A 1 85 ? 6.648 -3.328 -21.008 1.00 74.81 85 ARG A N 1
ATOM 641 C CA . ARG A 1 85 ? 6.831 -4.577 -21.758 1.00 74.81 85 ARG A CA 1
ATOM 642 C C . ARG A 1 85 ? 5.530 -5.062 -22.388 1.00 74.81 85 ARG A C 1
ATOM 644 O O . ARG A 1 85 ? 5.568 -5.541 -23.520 1.00 74.81 85 ARG A O 1
ATOM 651 N N . ALA A 1 86 ? 4.396 -4.956 -21.696 1.00 78.12 86 ALA A N 1
ATOM 652 C CA . ALA A 1 86 ? 3.099 -5.355 -22.235 1.00 78.12 86 ALA A CA 1
ATOM 653 C C . ALA A 1 86 ? 2.692 -4.512 -23.457 1.00 78.12 86 ALA A C 1
ATOM 655 O O . ALA A 1 86 ? 2.164 -5.075 -24.418 1.00 78.12 86 ALA A O 1
ATOM 656 N N . ALA A 1 87 ? 2.999 -3.211 -23.445 1.00 80.12 87 ALA A N 1
ATOM 657 C CA . ALA A 1 87 ? 2.649 -2.255 -24.493 1.00 80.12 87 ALA A CA 1
ATOM 658 C C . ALA A 1 87 ? 3.393 -2.476 -25.824 1.00 80.12 87 ALA A C 1
ATOM 660 O O . ALA A 1 87 ? 2.884 -2.090 -26.877 1.00 80.12 87 ALA A O 1
ATOM 661 N N . PHE A 1 88 ? 4.565 -3.123 -25.815 1.00 70.94 88 PHE A N 1
ATOM 662 C CA . PHE A 1 88 ? 5.311 -3.417 -27.044 1.00 70.94 88 PHE A CA 1
ATOM 663 C C . PHE A 1 88 ? 4.943 -4.783 -27.655 1.00 70.94 88 PHE A C 1
ATOM 665 O O . PHE A 1 88 ? 4.799 -5.769 -26.919 1.00 70.94 88 PHE A O 1
ATOM 672 N N . PRO A 1 89 ? 4.849 -4.891 -28.997 1.00 68.19 89 PRO A N 1
ATOM 673 C CA . PRO A 1 89 ? 4.726 -6.168 -29.698 1.00 68.19 89 PRO A CA 1
ATOM 674 C C . PRO A 1 89 ? 5.841 -7.148 -29.318 1.00 68.19 89 PRO A C 1
ATOM 676 O O . PRO A 1 89 ? 6.990 -6.750 -29.140 1.00 68.19 89 PRO A O 1
ATOM 679 N N . LEU A 1 90 ? 5.536 -8.450 -29.263 1.00 63.88 90 LEU A N 1
ATOM 680 C CA . LEU A 1 90 ? 6.513 -9.508 -28.945 1.00 63.88 90 LEU A CA 1
ATOM 681 C C . LEU A 1 90 ? 7.798 -9.431 -29.789 1.00 63.88 90 LEU A C 1
ATOM 683 O O . LEU A 1 90 ? 8.867 -9.753 -29.285 1.00 63.88 90 LEU A O 1
ATOM 687 N N . SER A 1 91 ? 7.698 -8.975 -31.041 1.00 64.75 91 SER A N 1
ATOM 688 C CA . SER A 1 91 ? 8.820 -8.821 -31.974 1.00 64.75 91 SER A CA 1
ATOM 689 C C . SER A 1 91 ? 9.775 -7.669 -31.643 1.00 64.75 91 SER A C 1
ATOM 691 O O . SER A 1 91 ? 10.913 -7.688 -32.100 1.00 64.75 91 SER A O 1
ATOM 693 N N . THR A 1 92 ? 9.332 -6.673 -30.872 1.00 64.31 92 THR A N 1
ATOM 694 C CA . THR A 1 92 ? 10.128 -5.493 -30.487 1.00 64.31 92 THR A CA 1
ATOM 695 C C . THR A 1 92 ? 10.394 -5.435 -28.987 1.00 64.31 92 THR A C 1
ATOM 697 O O . THR A 1 92 ? 11.058 -4.514 -28.514 1.00 64.31 92 THR A O 1
ATOM 700 N N . ARG A 1 93 ? 9.870 -6.396 -28.215 1.00 66.44 93 ARG A N 1
ATOM 701 C CA . ARG A 1 93 ? 10.187 -6.521 -26.793 1.00 66.44 93 ARG A CA 1
ATOM 702 C C . ARG A 1 93 ? 11.669 -6.815 -26.641 1.00 66.44 93 ARG A C 1
ATOM 704 O O . ARG A 1 93 ? 12.226 -7.648 -27.352 1.00 66.44 93 ARG A O 1
ATOM 711 N N . ASN A 1 94 ? 12.287 -6.159 -25.665 1.00 62.44 94 ASN A N 1
ATOM 712 C CA . ASN A 1 94 ? 13.627 -6.513 -25.234 1.00 62.44 94 ASN A CA 1
ATOM 713 C C . ASN A 1 94 ? 13.649 -8.017 -24.897 1.00 62.44 94 ASN A C 1
ATOM 715 O O . ASN A 1 94 ? 12.954 -8.456 -23.978 1.00 62.44 94 ASN A O 1
ATOM 719 N N . ILE A 1 95 ? 14.411 -8.788 -25.680 1.00 61.16 95 ILE A N 1
ATOM 720 C CA . ILE A 1 95 ? 14.507 -10.257 -25.611 1.00 61.16 95 ILE A CA 1
ATOM 721 C C . ILE A 1 95 ? 15.213 -10.684 -24.313 1.00 61.16 95 ILE A C 1
ATOM 723 O O . ILE A 1 95 ? 15.216 -11.864 -23.960 1.00 61.16 95 ILE A O 1
ATOM 727 N N . PHE A 1 96 ? 15.794 -9.727 -23.573 1.00 62.94 96 PHE A N 1
ATOM 728 C CA . PHE A 1 96 ? 16.354 -9.992 -22.259 1.00 62.94 96 PHE A CA 1
ATOM 729 C C . PHE A 1 96 ? 15.300 -10.660 -21.360 1.00 62.94 96 PHE A C 1
ATOM 731 O O . PHE A 1 96 ? 14.224 -10.077 -21.152 1.00 62.94 96 PHE A O 1
ATOM 738 N N . PRO A 1 97 ? 15.584 -11.866 -20.833 1.00 66.31 97 PRO A N 1
ATOM 739 C CA . PRO A 1 97 ? 14.609 -12.629 -20.072 1.00 66.31 97 PRO A CA 1
ATOM 740 C C . PRO A 1 97 ? 14.081 -11.817 -18.890 1.00 66.31 97 PRO A C 1
ATOM 742 O O . PRO A 1 97 ? 14.851 -11.347 -18.054 1.00 66.31 97 PRO A O 1
ATOM 745 N N . PHE A 1 98 ? 12.758 -11.656 -18.822 1.00 67.75 98 PHE A N 1
ATOM 746 C CA . PHE A 1 98 ? 12.076 -10.875 -17.784 1.00 67.75 98 PHE A CA 1
ATOM 747 C C . PHE A 1 98 ? 12.510 -11.294 -16.370 1.00 67.75 98 PHE A C 1
ATOM 749 O O . PHE A 1 98 ? 12.784 -10.464 -15.517 1.00 67.75 98 PHE A O 1
ATOM 756 N N . ASN A 1 99 ? 12.672 -12.595 -16.147 1.00 68.06 99 ASN A N 1
ATOM 757 C CA . ASN A 1 99 ? 13.096 -13.186 -14.877 1.00 68.06 99 ASN A CA 1
ATOM 758 C C . ASN A 1 99 ? 14.559 -12.903 -14.479 1.00 68.06 99 ASN A C 1
ATOM 760 O O . ASN A 1 99 ? 14.928 -13.117 -13.323 1.00 68.06 99 ASN A O 1
ATOM 764 N N . LEU A 1 100 ? 15.407 -12.465 -15.413 1.00 74.00 100 LEU A N 1
ATOM 765 C CA . LEU A 1 100 ? 16.797 -12.093 -15.134 1.00 74.00 100 LEU A CA 1
ATOM 766 C C . LEU A 1 100 ? 16.961 -10.595 -14.881 1.00 74.00 100 LEU A C 1
ATOM 768 O O . LEU A 1 100 ? 18.030 -10.168 -14.446 1.00 74.00 100 LEU A O 1
ATOM 772 N N . ASP A 1 101 ? 15.915 -9.812 -15.128 1.00 77.88 101 ASP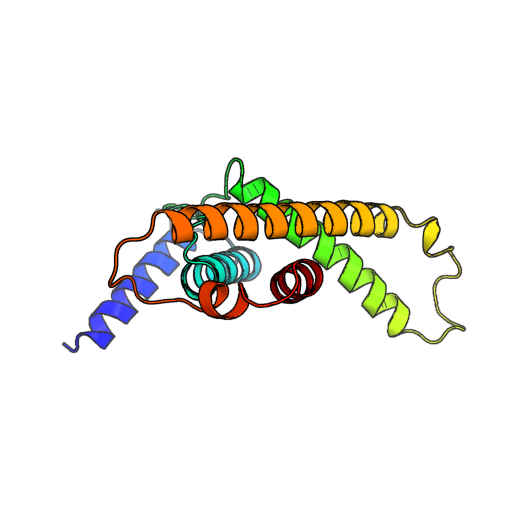 A N 1
ATOM 773 C CA . ASP A 1 101 ? 15.908 -8.374 -14.933 1.00 77.88 101 ASP A CA 1
ATOM 774 C C . ASP A 1 101 ? 15.959 -8.042 -13.426 1.00 77.88 101 ASP A C 1
ATOM 776 O O . ASP A 1 101 ? 15.079 -8.471 -12.666 1.00 77.88 101 ASP A O 1
ATOM 780 N N . PRO A 1 102 ? 16.978 -7.303 -12.947 1.00 80.81 102 PRO A N 1
ATOM 781 C CA . PRO A 1 102 ? 17.057 -6.891 -11.548 1.00 80.81 102 PRO A CA 1
ATOM 782 C C . PRO A 1 102 ? 15.811 -6.134 -11.076 1.00 80.81 102 PRO A C 1
ATOM 784 O O . PRO A 1 102 ? 15.410 -6.290 -9.923 1.00 80.81 102 PRO A O 1
ATOM 787 N N . ALA A 1 103 ? 15.156 -5.380 -11.963 1.00 78.94 103 ALA A N 1
ATOM 788 C CA . ALA A 1 103 ? 13.936 -4.656 -11.632 1.00 78.94 103 ALA A CA 1
ATOM 789 C C . ALA A 1 103 ? 12.756 -5.603 -11.351 1.00 78.94 103 ALA A C 1
ATOM 791 O O . ALA A 1 103 ? 11.951 -5.333 -10.466 1.00 78.94 103 ALA A O 1
ATOM 792 N N . VAL A 1 104 ? 12.699 -6.771 -12.000 1.00 81.94 104 VAL A N 1
ATOM 793 C CA . VAL A 1 104 ? 11.681 -7.801 -11.722 1.00 81.94 104 VAL A CA 1
ATOM 794 C C . VAL A 1 104 ? 11.940 -8.494 -10.386 1.00 81.94 104 VAL A C 1
ATOM 796 O O . VAL A 1 104 ? 11.009 -8.776 -9.630 1.00 81.94 104 VAL A O 1
ATOM 799 N N . LYS A 1 105 ? 13.209 -8.723 -10.034 1.00 85.94 105 LYS A N 1
ATOM 800 C CA . LYS A 1 105 ? 13.563 -9.221 -8.695 1.00 85.94 105 LYS A CA 1
ATOM 801 C C . LYS A 1 105 ? 13.175 -8.218 -7.608 1.00 85.94 105 LYS A C 1
ATOM 803 O O . LYS A 1 105 ? 12.611 -8.615 -6.589 1.00 85.94 105 LYS A O 1
ATOM 808 N N . ASN A 1 106 ? 13.439 -6.933 -7.842 1.00 87.56 106 ASN A N 1
ATOM 809 C CA . ASN A 1 106 ? 13.033 -5.862 -6.937 1.00 87.56 106 ASN A CA 1
ATOM 810 C C . ASN A 1 106 ? 11.509 -5.768 -6.830 1.00 87.56 106 ASN A C 1
ATOM 812 O O . ASN A 1 106 ? 11.001 -5.712 -5.716 1.00 87.56 106 ASN A O 1
ATOM 816 N N . TYR A 1 107 ? 10.779 -5.868 -7.942 1.00 89.00 107 TYR A N 1
ATOM 817 C CA . TYR A 1 107 ? 9.318 -5.915 -7.937 1.00 89.00 107 TYR A CA 1
ATOM 818 C C . TYR A 1 107 ? 8.781 -7.004 -7.008 1.00 89.00 107 TYR A C 1
ATOM 820 O O . TYR A 1 107 ? 7.987 -6.714 -6.121 1.00 89.00 107 TYR A O 1
ATOM 828 N N . HIS A 1 108 ? 9.249 -8.249 -7.146 1.00 89.12 108 HIS A N 1
ATOM 829 C CA . HIS A 1 108 ? 8.789 -9.343 -6.285 1.00 89.12 108 HIS A CA 1
ATOM 830 C C . HIS A 1 108 ? 9.136 -9.122 -4.809 1.00 89.12 108 HIS A C 1
ATOM 832 O O . HIS A 1 108 ? 8.330 -9.444 -3.935 1.00 89.12 108 HIS A O 1
ATOM 838 N N . LYS A 1 109 ? 10.312 -8.549 -4.522 1.00 92.94 109 LYS A N 1
ATOM 839 C CA . LYS A 1 109 ? 10.691 -8.153 -3.162 1.00 92.94 109 LYS A CA 1
ATOM 840 C C . LYS A 1 109 ? 9.703 -7.127 -2.599 1.00 92.94 109 LYS A C 1
ATOM 842 O O . LYS A 1 109 ? 9.200 -7.323 -1.498 1.00 92.94 109 LYS A O 1
ATOM 847 N N . TYR A 1 110 ? 9.416 -6.060 -3.340 1.00 93.25 110 TYR A N 1
ATOM 848 C CA . TYR A 1 110 ? 8.535 -4.988 -2.881 1.00 93.25 110 TYR A CA 1
ATOM 849 C C . TYR A 1 110 ? 7.062 -5.398 -2.842 1.00 93.25 110 TYR A C 1
ATOM 851 O O . TYR A 1 110 ? 6.366 -5.015 -1.913 1.00 93.25 110 TYR A O 1
ATOM 859 N N . ALA A 1 111 ? 6.604 -6.258 -3.752 1.00 91.44 111 ALA A N 1
ATOM 860 C CA . ALA A 1 111 ? 5.275 -6.863 -3.686 1.00 91.44 111 ALA A CA 1
ATOM 861 C C . ALA A 1 111 ? 5.097 -7.687 -2.402 1.00 91.44 111 ALA A C 1
ATOM 863 O O . ALA A 1 111 ? 4.057 -7.610 -1.753 1.00 91.44 111 ALA A O 1
ATOM 864 N N . LYS A 1 112 ? 6.131 -8.439 -1.999 1.00 93.44 112 LYS A N 1
ATOM 865 C CA . LYS A 1 112 ? 6.118 -9.177 -0.733 1.00 93.44 112 LYS A CA 1
ATOM 866 C C . LYS A 1 112 ? 6.072 -8.234 0.474 1.00 93.44 112 LYS A C 1
ATOM 868 O O . LYS A 1 112 ? 5.257 -8.447 1.362 1.00 93.44 112 LYS A O 1
ATOM 873 N N . LEU A 1 113 ? 6.903 -7.191 0.490 1.00 94.00 113 LEU A N 1
ATOM 874 C CA . LEU A 1 113 ? 6.906 -6.195 1.570 1.00 94.00 113 LEU A CA 1
ATOM 875 C C . LEU A 1 113 ? 5.566 -5.446 1.663 1.00 94.00 113 LEU A C 1
ATOM 877 O O . LEU A 1 113 ? 5.065 -5.214 2.759 1.00 94.00 113 LEU A O 1
ATOM 881 N N . LEU A 1 114 ? 4.950 -5.114 0.524 1.00 92.00 114 LEU A N 1
ATOM 882 C CA . LEU A 1 114 ? 3.638 -4.467 0.485 1.00 92.00 114 LEU A CA 1
ATOM 883 C C . LEU A 1 114 ? 2.569 -5.383 1.088 1.00 92.00 114 LEU A C 1
ATOM 885 O O . LEU A 1 114 ? 1.799 -4.954 1.942 1.00 92.00 114 LEU A O 1
ATOM 889 N N . HIS A 1 115 ? 2.585 -6.663 0.711 1.00 92.12 115 HIS A N 1
ATOM 890 C CA . HIS A 1 115 ? 1.702 -7.681 1.273 1.00 92.12 115 HIS A CA 1
ATOM 891 C C . HIS A 1 115 ? 1.867 -7.810 2.798 1.00 92.12 115 HIS A C 1
ATOM 893 O O . HIS A 1 115 ? 0.876 -7.895 3.522 1.00 92.12 115 HIS A O 1
ATOM 899 N N . GLU A 1 116 ? 3.108 -7.779 3.295 1.00 92.56 116 GLU A N 1
ATOM 900 C CA . GLU A 1 116 ? 3.417 -7.786 4.731 1.00 92.56 116 GLU A CA 1
ATOM 901 C C . GLU A 1 116 ? 2.851 -6.539 5.437 1.00 92.56 116 GLU A C 1
ATOM 903 O O . GLU A 1 116 ? 2.164 -6.674 6.451 1.00 92.56 116 GLU A O 1
ATOM 908 N N . HIS A 1 117 ? 3.032 -5.340 4.869 1.00 90.25 117 HIS A N 1
ATOM 909 C CA . HIS A 1 117 ? 2.454 -4.104 5.410 1.00 90.25 117 HIS A CA 1
ATOM 910 C C . HIS A 1 117 ? 0.922 -4.133 5.458 1.00 90.25 117 HIS A C 1
ATOM 912 O O . HIS A 1 117 ? 0.333 -3.763 6.476 1.00 90.25 117 HIS A O 1
ATOM 918 N N . CYS A 1 118 ? 0.266 -4.607 4.396 1.00 90.00 118 CYS A N 1
ATOM 919 C CA . CYS A 1 118 ? -1.185 -4.783 4.378 1.00 90.00 118 CYS A CA 1
ATOM 920 C C . CYS A 1 118 ? -1.641 -5.778 5.455 1.00 90.00 118 CYS A C 1
ATOM 922 O O . CYS A 1 118 ? -2.610 -5.513 6.167 1.00 90.00 118 CYS A O 1
ATOM 924 N N . GLY A 1 119 ? -0.924 -6.894 5.619 1.00 91.25 119 GLY A N 1
ATOM 925 C CA . GLY A 1 119 ? -1.194 -7.880 6.665 1.00 91.25 119 GLY A CA 1
ATOM 926 C C . GLY A 1 119 ? -1.092 -7.292 8.075 1.00 91.25 119 GLY A C 1
ATOM 927 O O . GLY A 1 119 ? -1.959 -7.543 8.915 1.00 91.25 119 GLY A O 1
ATOM 928 N N . ASP A 1 120 ? -0.084 -6.458 8.329 1.00 90.44 120 ASP A N 1
ATOM 929 C CA . ASP A 1 120 ? 0.082 -5.779 9.616 1.00 90.44 120 ASP A CA 1
ATOM 930 C C . ASP A 1 120 ? -1.039 -4.767 9.892 1.00 90.44 120 ASP A C 1
ATOM 932 O O . ASP A 1 120 ? -1.551 -4.724 11.012 1.00 90.44 120 ASP A O 1
ATOM 936 N N . ILE A 1 121 ? -1.478 -4.010 8.878 1.00 88.69 121 ILE A N 1
ATOM 937 C CA . ILE A 1 121 ? -2.633 -3.098 8.973 1.00 88.69 121 ILE A CA 1
ATOM 938 C C . ILE A 1 121 ? -3.904 -3.876 9.339 1.00 88.69 121 ILE A C 1
ATOM 940 O O . ILE A 1 121 ? -4.622 -3.503 10.268 1.00 88.69 121 ILE A O 1
ATOM 944 N N . ILE A 1 122 ? -4.165 -4.990 8.650 1.00 89.81 122 ILE A N 1
ATOM 945 C CA . ILE A 1 122 ? -5.342 -5.833 8.899 1.00 89.81 122 ILE A CA 1
ATOM 946 C C . ILE A 1 122 ? -5.294 -6.433 10.307 1.00 89.81 122 ILE A C 1
ATOM 948 O O . ILE A 1 122 ? -6.315 -6.461 10.999 1.00 89.81 122 ILE A O 1
ATOM 952 N N . ARG A 1 123 ? -4.130 -6.930 10.745 1.00 90.25 123 ARG A N 1
ATOM 953 C CA . ARG A 1 123 ? -3.967 -7.543 12.071 1.00 90.25 123 ARG A CA 1
ATOM 954 C C . ARG A 1 123 ? -4.195 -6.521 13.179 1.00 90.25 123 ARG A C 1
ATOM 956 O O . ARG A 1 123 ? -5.022 -6.783 14.050 1.00 90.25 123 ARG A O 1
ATOM 963 N N . ALA A 1 124 ? -3.540 -5.362 13.090 1.00 88.12 124 ALA A N 1
ATOM 964 C CA . ALA A 1 124 ? -3.724 -4.263 14.035 1.00 88.12 124 ALA A CA 1
ATOM 965 C C . ALA A 1 124 ? -5.201 -3.860 14.111 1.00 88.12 124 ALA A C 1
ATOM 967 O O . ALA A 1 124 ? -5.787 -3.819 15.189 1.00 88.12 124 ALA A O 1
ATOM 968 N N . ARG A 1 125 ? -5.864 -3.713 12.956 1.00 87.75 125 ARG A N 1
ATOM 969 C CA . ARG A 1 125 ? -7.277 -3.343 12.938 1.00 87.75 125 ARG A CA 1
ATOM 970 C C . ARG A 1 125 ? -8.195 -4.396 13.566 1.00 87.75 125 ARG A C 1
ATOM 972 O O . ARG A 1 125 ? -9.148 -4.060 14.271 1.00 87.75 125 ARG A O 1
ATOM 979 N N . LYS A 1 126 ? -7.942 -5.683 13.318 1.00 87.81 126 LYS A N 1
ATOM 980 C CA . LYS A 1 126 ? -8.702 -6.775 13.951 1.00 87.81 126 LYS A CA 1
ATOM 981 C C . LYS A 1 126 ? -8.524 -6.778 15.469 1.00 87.81 126 LYS A C 1
ATOM 983 O O . LYS A 1 126 ? -9.454 -7.160 16.176 1.00 87.81 126 LYS A O 1
ATOM 988 N N . GLU A 1 127 ? -7.355 -6.395 15.970 1.00 88.19 127 GLU A N 1
ATOM 989 C CA . GLU A 1 127 ? -7.092 -6.249 17.405 1.00 88.19 127 GLU A CA 1
ATOM 990 C C . GLU A 1 127 ? -7.837 -5.046 17.987 1.00 88.19 127 GLU A C 1
ATOM 992 O O . GLU A 1 127 ? -8.572 -5.217 18.962 1.00 88.19 127 GLU A O 1
ATOM 997 N N . ASP A 1 128 ? -7.772 -3.888 17.329 1.00 85.81 128 ASP A N 1
ATOM 998 C CA . ASP A 1 128 ? -8.511 -2.686 17.730 1.00 85.81 128 ASP A CA 1
ATOM 999 C C . ASP A 1 128 ? -10.014 -2.960 17.816 1.00 85.81 128 ASP A C 1
ATOM 1001 O O . ASP A 1 128 ? -10.667 -2.618 18.800 1.00 85.81 128 ASP A O 1
ATOM 1005 N N . ARG A 1 129 ? -10.577 -3.680 16.838 1.00 84.50 129 ARG A N 1
ATOM 1006 C CA . ARG A 1 129 ? -12.008 -4.020 16.819 1.00 84.50 129 ARG A CA 1
ATOM 1007 C C . ARG A 1 129 ? -12.437 -5.004 17.904 1.00 84.50 129 ARG A C 1
ATOM 1009 O O . ARG A 1 129 ? -13.603 -4.982 18.288 1.00 84.50 129 ARG A O 1
ATOM 1016 N N . LYS A 1 130 ? -11.531 -5.829 18.440 1.00 84.81 130 LYS A N 1
ATOM 1017 C CA . LYS A 1 130 ? -11.824 -6.657 19.627 1.00 84.81 130 LYS A CA 1
ATOM 1018 C C . LYS A 1 130 ? -11.932 -5.813 20.898 1.00 84.81 130 LYS A C 1
ATOM 1020 O O . LYS A 1 130 ? -12.623 -6.217 21.829 1.00 84.81 130 LYS A O 1
ATOM 1025 N N . LEU A 1 131 ? -11.228 -4.683 20.943 1.00 82.75 131 LEU A N 1
ATOM 1026 C CA . LEU A 1 131 ? -11.156 -3.776 22.092 1.00 82.75 131 LEU A CA 1
ATOM 1027 C C . LEU A 1 131 ? -12.106 -2.572 21.967 1.00 82.75 131 LEU A C 1
ATOM 1029 O O . LEU A 1 131 ? -12.346 -1.876 22.956 1.00 82.75 131 LEU A O 1
ATOM 1033 N N . ALA A 1 132 ? -12.644 -2.334 20.769 1.00 78.06 132 ALA A N 1
ATOM 1034 C CA . ALA A 1 132 ? -13.496 -1.200 20.446 1.00 78.06 132 ALA A CA 1
ATOM 1035 C C . ALA A 1 132 ? -14.764 -1.164 21.310 1.00 78.06 132 ALA A C 1
ATOM 1037 O O . ALA A 1 132 ? -15.453 -2.168 21.517 1.00 78.06 132 ALA A O 1
ATOM 1038 N N . LYS A 1 133 ? -15.099 0.033 21.798 1.00 71.94 133 LYS A N 1
ATOM 1039 C CA . LYS A 1 133 ? -16.325 0.259 22.570 1.00 71.94 133 LYS A CA 1
ATOM 1040 C C . LYS A 1 133 ? -17.528 0.369 21.632 1.00 71.94 133 LYS A C 1
ATOM 1042 O O . LYS A 1 133 ? -17.430 0.860 20.509 1.00 71.94 133 LYS A O 1
ATOM 1047 N N . SER A 1 134 ? -18.694 -0.042 22.131 1.00 57.12 134 SER A N 1
ATOM 1048 C CA . SER A 1 134 ? -19.975 0.135 21.438 1.00 57.12 134 SER A CA 1
ATOM 1049 C C . SER A 1 134 ? -20.190 1.609 21.070 1.00 57.12 134 SER A C 1
ATOM 1051 O O . SER A 1 134 ? -20.314 2.444 21.964 1.00 57.12 134 SER A O 1
ATOM 1053 N N . GLY A 1 135 ? -20.270 1.915 19.770 1.00 65.88 135 GLY A N 1
ATOM 1054 C CA . GLY A 1 135 ? -20.579 3.255 19.251 1.00 65.88 135 GLY A CA 1
ATOM 1055 C C . GLY A 1 135 ? -19.536 3.854 18.305 1.00 65.88 135 GLY A C 1
ATOM 1056 O O . GLY A 1 135 ? -19.813 4.883 17.692 1.00 65.88 135 GLY A O 1
ATOM 1057 N N . GLU A 1 136 ? -18.369 3.228 18.138 1.00 74.06 136 GLU A N 1
ATOM 1058 C CA . GLU A 1 136 ? -17.421 3.654 17.106 1.00 74.06 136 GLU A CA 1
ATOM 1059 C C . GLU A 1 136 ? -17.991 3.434 15.702 1.00 74.06 136 GLU A C 1
ATOM 1061 O O . GLU A 1 136 ? -18.505 2.363 15.370 1.00 74.06 136 GLU A O 1
ATOM 1066 N N . LYS A 1 137 ? -17.900 4.471 14.865 1.00 76.81 137 LYS A N 1
ATOM 1067 C CA . LYS A 1 137 ? -18.376 4.414 13.486 1.00 76.81 137 LYS A CA 1
ATOM 1068 C C . LYS A 1 137 ? -17.433 3.522 12.662 1.00 76.81 137 LYS A C 1
ATOM 1070 O O . LYS A 1 137 ? -16.230 3.774 12.683 1.00 76.81 137 LYS A O 1
ATOM 1075 N N . PRO A 1 138 ? -17.949 2.518 11.931 1.00 80.25 138 PRO A N 1
ATOM 1076 C CA . PRO A 1 138 ? -17.118 1.683 11.073 1.00 80.25 138 PRO A CA 1
ATOM 1077 C C . PRO A 1 138 ? -16.652 2.461 9.833 1.00 80.25 138 PRO A C 1
ATOM 1079 O O . PRO A 1 138 ? -17.461 3.133 9.179 1.00 80.25 138 PRO A O 1
ATOM 1082 N N . ASP A 1 139 ? -15.369 2.344 9.499 1.00 81.81 139 ASP A N 1
ATOM 1083 C CA . ASP A 1 139 ? -14.770 2.859 8.266 1.00 81.81 139 ASP A CA 1
ATOM 1084 C C . ASP A 1 139 ? -14.805 1.820 7.126 1.00 81.81 139 ASP A C 1
ATOM 1086 O O . ASP A 1 139 ? -15.567 0.846 7.177 1.00 81.81 139 ASP A O 1
ATOM 1090 N N . LEU A 1 140 ? -14.072 2.069 6.031 1.00 84.25 140 LEU A N 1
ATOM 1091 C CA . LEU A 1 140 ? -14.073 1.159 4.884 1.00 84.25 140 LEU A CA 1
ATOM 1092 C C . LEU A 1 140 ? -13.389 -0.170 5.213 1.00 84.25 140 LEU A C 1
ATOM 1094 O O . LEU A 1 140 ? -13.952 -1.221 4.899 1.00 84.25 140 LEU A O 1
ATOM 1098 N N . LEU A 1 141 ? -12.231 -0.139 5.880 1.00 86.81 141 LEU A N 1
ATOM 1099 C CA . LEU A 1 141 ? -11.519 -1.351 6.270 1.00 86.81 141 LEU A CA 1
ATOM 1100 C C . LEU A 1 141 ? -12.391 -2.241 7.158 1.00 86.81 141 LEU A C 1
ATOM 1102 O O . LEU A 1 141 ? -12.454 -3.446 6.926 1.00 86.81 141 LEU A O 1
ATOM 1106 N N . ASP A 1 142 ? -13.144 -1.663 8.097 1.00 87.44 142 ASP A N 1
ATOM 1107 C CA . ASP A 1 142 ? -14.049 -2.421 8.973 1.00 87.44 142 ASP A CA 1
ATOM 1108 C C . ASP A 1 142 ? -15.124 -3.193 8.214 1.00 87.44 142 ASP A C 1
ATOM 1110 O O . ASP A 1 142 ? -15.449 -4.329 8.562 1.00 87.44 142 ASP A O 1
ATOM 1114 N N . LYS A 1 143 ? -15.665 -2.589 7.153 1.00 86.44 143 LYS A N 1
ATOM 1115 C CA . LYS A 1 143 ? -16.649 -3.243 6.280 1.00 86.44 143 LYS A CA 1
ATOM 1116 C C . LYS A 1 143 ? -16.022 -4.383 5.487 1.00 86.44 143 LYS A C 1
ATOM 1118 O O . LYS A 1 143 ? -16.706 -5.351 5.166 1.00 86.44 143 LYS A O 1
ATOM 1123 N N . MET A 1 144 ? -14.734 -4.271 5.181 1.00 87.75 144 MET A N 1
ATOM 1124 C CA . MET A 1 144 ? -13.994 -5.272 4.427 1.00 87.75 144 MET A CA 1
ATOM 1125 C C . MET A 1 144 ? -13.483 -6.418 5.302 1.00 87.75 144 MET A C 1
ATOM 1127 O O . MET A 1 144 ? -13.247 -7.492 4.764 1.00 87.75 144 MET A O 1
ATOM 1131 N N . LEU A 1 145 ? -13.359 -6.259 6.630 1.00 87.94 145 LEU A N 1
ATOM 1132 C CA . LEU A 1 145 ? -12.803 -7.286 7.536 1.00 87.94 145 LEU A CA 1
ATOM 1133 C C . LEU A 1 145 ? -13.500 -8.657 7.469 1.00 87.94 145 LEU A C 1
ATOM 1135 O O . LEU A 1 145 ? -12.918 -9.648 7.913 1.00 87.94 145 LEU A O 1
ATOM 1139 N N . ALA A 1 146 ? -14.729 -8.719 6.947 1.00 86.31 146 ALA A N 1
ATOM 1140 C CA . ALA A 1 146 ? -15.463 -9.963 6.715 1.00 86.31 146 ALA A CA 1
ATOM 1141 C C . ALA A 1 146 ? -14.922 -10.790 5.532 1.00 86.31 146 ALA A C 1
ATOM 1143 O O . ALA A 1 146 ? -15.247 -11.972 5.416 1.00 86.31 146 ALA A O 1
ATOM 1144 N N . LEU A 1 147 ? -14.127 -10.183 4.649 1.00 88.69 147 LEU A N 1
ATOM 1145 C CA . LEU A 1 147 ? -13.520 -10.853 3.506 1.00 88.69 147 LEU A CA 1
ATOM 1146 C C . LEU A 1 147 ? -12.383 -11.799 3.944 1.00 88.69 147 LEU A C 1
ATOM 1148 O O . LEU A 1 147 ? -11.747 -11.582 4.984 1.00 88.69 147 LEU A O 1
ATOM 1152 N N . PRO A 1 148 ? -12.086 -12.837 3.141 1.00 89.12 148 PRO A N 1
ATOM 1153 C CA . PRO A 1 148 ? -10.890 -13.654 3.315 1.00 89.12 148 PRO A CA 1
ATOM 1154 C C . PRO A 1 148 ? -9.614 -12.804 3.343 1.00 89.12 148 PRO A C 1
ATOM 1156 O O . PRO A 1 148 ? -9.515 -11.788 2.661 1.00 89.12 148 PRO A O 1
ATOM 1159 N N . GLU A 1 149 ? -8.603 -13.238 4.097 1.00 84.81 149 GLU A N 1
ATOM 1160 C CA . GLU A 1 149 ? -7.355 -12.477 4.278 1.00 84.81 149 GLU A CA 1
ATOM 1161 C C . GLU A 1 149 ? -6.627 -12.195 2.957 1.00 84.81 149 GLU A C 1
ATOM 1163 O O . GLU A 1 149 ? -6.163 -11.080 2.742 1.00 84.81 149 GLU A O 1
ATOM 1168 N N . ASN A 1 150 ? -6.608 -13.159 2.036 1.00 85.62 150 ASN A N 1
ATOM 1169 C CA . ASN A 1 150 ? -6.011 -12.956 0.715 1.00 85.62 150 ASN A CA 1
ATOM 1170 C C . ASN A 1 150 ? -6.760 -11.898 -0.107 1.00 85.62 150 ASN A C 1
ATOM 1172 O O . ASN A 1 150 ? -6.121 -11.094 -0.782 1.00 85.62 150 ASN A O 1
ATOM 1176 N N . ASP A 1 151 ? -8.092 -11.869 -0.023 1.00 86.94 151 ASP A N 1
ATOM 1177 C CA . ASP A 1 151 ? -8.913 -10.885 -0.733 1.00 86.94 151 ASP A CA 1
ATOM 1178 C C . ASP A 1 151 ? -8.747 -9.504 -0.103 1.00 86.94 151 ASP A C 1
ATOM 1180 O O . ASP A 1 151 ? -8.622 -8.512 -0.816 1.00 86.94 151 ASP A O 1
ATOM 1184 N N . LEU A 1 152 ? -8.682 -9.430 1.228 1.00 86.88 152 LEU A N 1
ATOM 1185 C CA . LEU A 1 152 ? -8.354 -8.204 1.948 1.00 86.88 152 LEU A CA 1
ATOM 1186 C C . LEU A 1 152 ? -7.018 -7.642 1.482 1.00 86.88 152 LEU A C 1
ATOM 1188 O O . LEU A 1 152 ? -6.963 -6.507 1.024 1.00 86.88 152 LEU A O 1
ATOM 1192 N N . ILE A 1 153 ? -5.951 -8.437 1.554 1.00 86.12 153 ILE A N 1
ATOM 1193 C CA . ILE A 1 153 ? -4.623 -7.960 1.177 1.00 86.12 153 ILE A CA 1
ATOM 1194 C C . ILE A 1 153 ? -4.589 -7.573 -0.302 1.00 86.12 153 ILE A C 1
ATOM 1196 O O . ILE A 1 153 ? -4.020 -6.536 -0.634 1.00 86.12 153 ILE A O 1
ATOM 1200 N N . GLY A 1 154 ? -5.244 -8.347 -1.173 1.00 84.44 154 GLY A N 1
ATOM 1201 C CA . GLY A 1 154 ? -5.415 -7.998 -2.581 1.00 84.44 154 GLY A CA 1
ATOM 1202 C C . GLY A 1 154 ? -6.032 -6.612 -2.756 1.00 84.44 154 GLY A C 1
ATOM 1203 O O . GLY A 1 154 ? -5.413 -5.764 -3.385 1.00 84.44 154 GLY A O 1
ATOM 1204 N N . ASN A 1 155 ? -7.182 -6.355 -2.125 1.00 84.25 155 ASN A N 1
ATOM 1205 C CA . ASN A 1 155 ? -7.870 -5.063 -2.212 1.00 84.25 155 ASN A CA 1
ATOM 1206 C C . ASN A 1 155 ? -7.095 -3.905 -1.561 1.00 84.25 155 ASN A C 1
ATOM 1208 O O . ASN A 1 155 ? -7.275 -2.768 -1.971 1.00 84.25 155 ASN A O 1
ATOM 1212 N N . LEU A 1 156 ? -6.266 -4.153 -0.540 1.00 82.31 156 LEU A N 1
ATOM 1213 C CA . LEU A 1 156 ? -5.409 -3.107 0.037 1.00 82.31 156 LEU A CA 1
ATOM 1214 C C . LEU A 1 156 ? -4.179 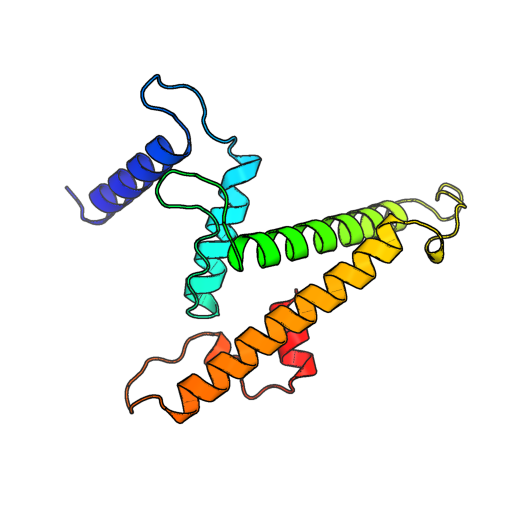-2.803 -0.835 1.00 82.31 156 LEU A C 1
ATOM 1216 O O . LEU A 1 156 ? -3.607 -1.722 -0.716 1.00 82.31 156 LEU A O 1
ATOM 1220 N N . SER A 1 157 ? -3.749 -3.754 -1.666 1.00 78.69 157 SER A N 1
ATOM 1221 C CA . SER A 1 157 ? -2.544 -3.633 -2.501 1.00 78.69 157 SER A CA 1
ATOM 1222 C C . SER A 1 157 ? -2.813 -3.030 -3.887 1.00 78.69 157 SER A C 1
ATOM 1224 O O . SER A 1 157 ? -1.858 -2.728 -4.605 1.00 78.69 157 SER A O 1
ATOM 1226 N N . THR A 1 158 ? -4.082 -2.917 -4.290 1.00 67.31 158 THR A N 1
ATOM 1227 C CA . THR A 1 158 ? -4.541 -2.460 -5.616 1.00 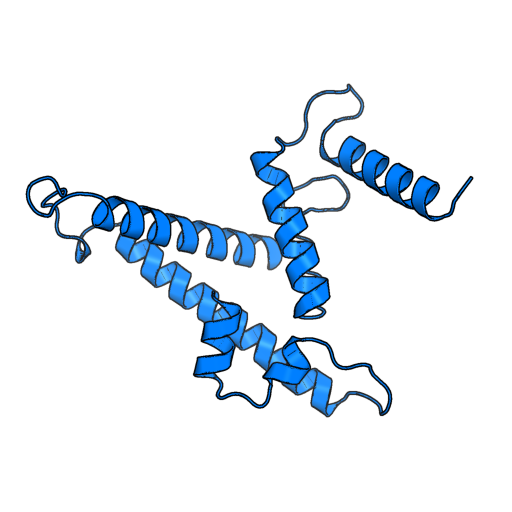67.31 158 THR A CA 1
ATOM 1228 C C . THR A 1 158 ? -5.363 -1.194 -5.513 1.00 67.31 158 THR A C 1
ATOM 1230 O O . THR A 1 158 ? -5.139 -0.292 -6.346 1.00 67.31 158 THR A O 1
#

Radius of gyration: 19.73 Å; chains: 1; bounding box: 38×48×54 Å